Protein AF-A0A659UK33-F1 (afdb_monomer)

Radius of gyration: 17.56 Å; Cα contacts (8 Å, |Δi|>4): 22; chains: 1; bounding box: 28×19×47 Å

pLDDT: mean 92.22, std 5.51, range [58.94, 97.38]

Mean predicted aligned error: 4.73 Å

Solvent-accessible surface area (backbone atoms only — not comparable to full-atom values): 3902 Å² total; per-residue (Å²): 131,86,80,74,51,76,66,56,48,51,56,53,54,75,57,27,50,99,87,65,53,69,78,82,86,88,80,82,69,57,70,67,48,32,58,72,78,30,88,49,70,69,60,29,71,65,61,47,72,65,59,55,45,62,73,51,69,89,114

Secondary structure (DSSP, 8-state):
-PPPPHHHHHHHHHHB-TTS-B-------SHHHHHHH-SSHHHHHH--HHHHHHHHTT-

Structure (mmCIF, N/CA/C/O backbone):
data_AF-A0A659UK33-F1
#
_entry.id   AF-A0A659UK33-F1
#
loop_
_atom_site.group_PDB
_atom_site.id
_atom_site.type_symbol
_atom_site.label_atom_id
_atom_site.label_alt_id
_atom_site.label_comp_id
_atom_site.label_asym_id
_atom_site.label_entity_id
_atom_site.label_seq_id
_atom_site.pdbx_PDB_ins_code
_atom_site.Cartn_x
_atom_site.Cartn_y
_atom_site.Cartn_z
_atom_site.occupancy
_atom_site.B_iso_or_equiv
_atom_site.auth_seq_id
_atom_site.auth_comp_id
_atom_site.auth_asym_id
_atom_site.auth_atom_id
_atom_site.pdbx_PDB_model_num
ATOM 1 N N . MET A 1 1 ? 4.985 4.683 30.035 1.00 58.94 1 MET A N 1
ATOM 2 C CA . MET A 1 1 ? 4.247 4.667 28.755 1.00 58.94 1 MET A CA 1
ATOM 3 C C . MET A 1 1 ? 3.379 5.904 28.697 1.00 58.94 1 MET A C 1
ATOM 5 O O . MET A 1 1 ? 2.592 6.115 29.612 1.00 58.94 1 MET A O 1
ATOM 9 N N . THR A 1 2 ? 3.559 6.738 27.679 1.00 82.50 2 THR A N 1
ATOM 10 C CA . THR A 1 2 ? 2.685 7.891 27.439 1.00 82.50 2 THR A CA 1
ATOM 11 C C . THR A 1 2 ? 1.295 7.380 27.071 1.00 82.50 2 THR A C 1
ATOM 13 O O . THR A 1 2 ? 1.171 6.449 26.277 1.00 82.50 2 THR A O 1
ATOM 16 N N . LYS A 1 3 ? 0.251 7.934 27.689 1.00 92.06 3 LYS A N 1
ATOM 17 C CA . LYS A 1 3 ? -1.132 7.563 27.384 1.00 92.06 3 LYS A CA 1
ATOM 18 C C . LYS A 1 3 ? -1.515 8.216 26.055 1.00 92.06 3 LYS A C 1
ATOM 20 O O . LYS A 1 3 ? -1.326 9.421 25.917 1.00 92.06 3 LYS A O 1
ATOM 25 N N . MET A 1 4 ? -2.039 7.434 25.112 1.00 94.94 4 MET A N 1
ATOM 26 C CA . MET A 1 4 ? -2.598 7.977 23.873 1.00 94.94 4 MET A CA 1
ATOM 27 C C . MET A 1 4 ? -3.705 8.982 24.200 1.00 94.94 4 MET A C 1
ATOM 29 O O . MET A 1 4 ? -4.502 8.781 25.125 1.00 94.94 4 MET A O 1
ATOM 33 N N . THR A 1 5 ? -3.774 10.047 23.417 1.00 96.88 5 THR A N 1
ATOM 34 C CA . THR A 1 5 ? -4.937 10.925 23.352 1.00 96.88 5 THR A CA 1
ATOM 35 C C . THR A 1 5 ? -6.159 10.149 22.864 1.00 96.88 5 THR A C 1
ATOM 37 O O . THR A 1 5 ? -6.065 9.078 22.260 1.00 96.88 5 THR A O 1
ATOM 40 N N . THR A 1 6 ? -7.344 10.722 23.069 1.00 97.00 6 THR A N 1
ATOM 41 C CA . THR A 1 6 ? -8.587 10.153 22.536 1.00 97.00 6 THR A CA 1
ATOM 42 C C . THR A 1 6 ? -8.548 10.001 21.011 1.00 97.00 6 THR A C 1
ATOM 44 O O . THR A 1 6 ? -9.113 9.047 20.484 1.00 97.00 6 THR A O 1
ATOM 47 N N . ALA A 1 7 ? -7.893 10.924 20.297 1.00 97.38 7 ALA A N 1
ATOM 48 C CA . ALA A 1 7 ? -7.785 10.875 18.840 1.00 97.38 7 ALA A CA 1
ATOM 49 C C . ALA A 1 7 ? -6.875 9.728 18.379 1.00 97.38 7 ALA A C 1
ATOM 51 O O . ALA A 1 7 ? -7.277 8.935 17.531 1.00 97.38 7 ALA A O 1
ATOM 52 N N . GLU A 1 8 ? -5.698 9.594 18.993 1.00 96.31 8 GLU A N 1
ATOM 53 C CA . GLU A 1 8 ? -4.752 8.512 18.697 1.00 96.31 8 GLU A CA 1
ATOM 54 C C . GLU A 1 8 ? -5.357 7.139 18.996 1.00 96.31 8 GLU A C 1
ATOM 56 O O . GLU A 1 8 ? -5.269 6.242 18.161 1.00 96.31 8 GLU A O 1
ATOM 61 N N . LEU A 1 9 ? -6.043 6.985 20.137 1.00 94.06 9 LEU A N 1
ATOM 62 C CA . LEU A 1 9 ? -6.677 5.715 20.496 1.00 94.06 9 LEU A CA 1
ATOM 63 C C . LEU A 1 9 ? -7.776 5.321 19.499 1.00 94.06 9 LEU A C 1
ATOM 65 O O . LEU A 1 9 ? -7.868 4.155 19.124 1.00 94.06 9 LEU A O 1
ATOM 69 N N . ARG A 1 10 ? -8.587 6.282 19.038 1.00 95.00 10 ARG A N 1
ATOM 70 C CA . ARG A 1 10 ? -9.619 6.026 18.021 1.00 95.00 10 ARG A CA 1
ATOM 71 C C . ARG A 1 10 ? -9.010 5.648 16.675 1.00 95.00 10 ARG A C 1
ATOM 73 O O . ARG A 1 10 ? -9.492 4.708 16.057 1.00 95.00 10 ARG A O 1
ATOM 80 N N . GLY A 1 11 ? -7.958 6.344 16.242 1.00 94.62 11 GLY A N 1
ATOM 81 C CA . GLY A 1 11 ? -7.243 6.003 15.010 1.00 94.62 11 GLY A CA 1
ATOM 82 C C . GLY A 1 11 ? -6.636 4.602 15.080 1.00 94.62 11 GLY A C 1
ATOM 83 O O . GLY A 1 11 ? -6.816 3.803 14.169 1.00 94.62 11 GLY A O 1
ATOM 84 N N . TYR A 1 12 ? -6.010 4.260 16.208 1.00 93.44 12 TYR A N 1
ATOM 85 C CA . TYR A 1 12 ? -5.474 2.921 16.439 1.00 93.44 12 TYR A CA 1
ATOM 86 C C . TYR A 1 12 ? -6.568 1.841 16.389 1.00 93.44 12 TYR A C 1
ATOM 88 O O . TYR A 1 12 ? -6.395 0.801 15.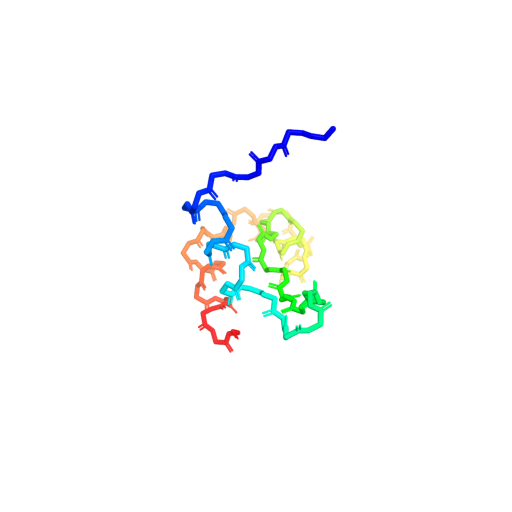764 1.00 93.44 12 TYR A O 1
ATOM 96 N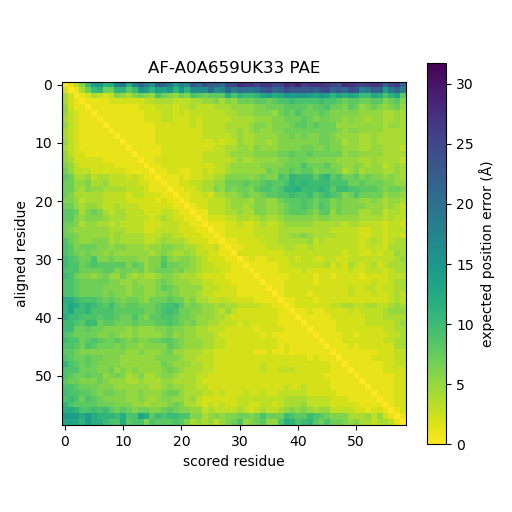 N . GLN A 1 13 ? -7.735 2.103 16.980 1.00 93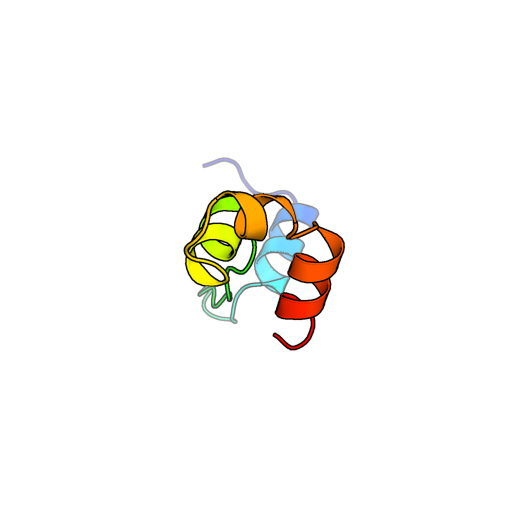.81 13 GLN A N 1
ATOM 97 C CA . GLN A 1 13 ? -8.876 1.181 16.949 1.00 93.81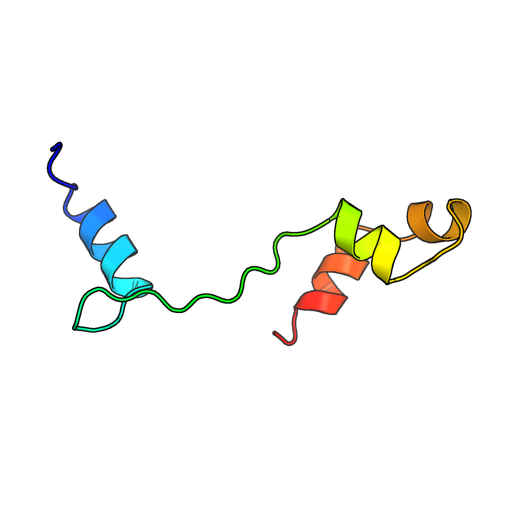 13 GLN A CA 1
ATOM 98 C C . GLN A 1 13 ? -9.500 1.005 15.557 1.00 93.81 13 GLN A C 1
ATOM 100 O O . GLN A 1 13 ? -10.134 -0.016 15.323 1.00 93.81 13 GLN A O 1
ATOM 105 N N . GLN A 1 14 ? -9.339 1.959 14.632 1.00 94.38 14 GLN A N 1
ATOM 106 C CA . GLN A 1 14 ? -9.849 1.820 13.260 1.00 94.38 14 GLN A CA 1
ATOM 107 C C . GLN A 1 14 ? -9.083 0.775 12.442 1.00 94.38 14 GLN A C 1
ATOM 109 O O . GLN A 1 14 ? -9.643 0.215 11.505 1.00 94.38 14 GLN A O 1
ATOM 114 N N . ILE A 1 15 ? -7.821 0.522 12.792 1.00 94.19 15 ILE A N 1
ATOM 115 C CA . ILE A 1 15 ? -6.930 -0.393 12.065 1.00 94.19 15 ILE A CA 1
ATOM 116 C C . ILE A 1 15 ? -6.678 -1.711 12.814 1.00 94.19 15 ILE A C 1
ATOM 118 O O . ILE A 1 15 ? -5.995 -2.592 12.296 1.00 94.19 15 ILE A O 1
ATOM 122 N N . CYS A 1 16 ? -7.232 -1.860 14.019 1.00 95.31 16 CYS A N 1
ATOM 123 C CA . CYS A 1 16 ? -7.077 -3.046 14.856 1.00 95.31 16 CYS A CA 1
ATOM 124 C C . CYS A 1 16 ? -8.409 -3.781 15.068 1.00 95.31 16 CYS A C 1
ATOM 126 O O . CYS A 1 16 ? -9.480 -3.179 15.150 1.00 95.31 16 CYS A O 1
ATOM 128 N N . GLY A 1 17 ? -8.328 -5.102 15.222 1.00 91.50 17 GLY A N 1
ATOM 129 C CA . GLY A 1 17 ? -9.419 -5.948 15.687 1.00 91.50 17 GLY A CA 1
ATOM 130 C C . GLY A 1 17 ? -9.769 -5.701 17.158 1.00 91.50 17 GLY A C 1
ATOM 131 O O . GLY A 1 17 ? -9.101 -4.963 17.883 1.00 91.50 17 GLY A O 1
ATOM 132 N N . LYS A 1 18 ? -10.841 -6.351 17.628 1.00 89.94 18 LYS A N 1
ATOM 133 C CA . LYS A 1 18 ? -11.349 -6.204 19.010 1.00 89.94 18 LYS A CA 1
ATOM 134 C C . LYS A 1 18 ? -10.353 -6.656 20.083 1.00 89.94 18 LYS A C 1
ATOM 136 O O . LYS A 1 18 ? -10.457 -6.228 21.228 1.00 89.94 18 LYS A O 1
ATOM 141 N N . ASP A 1 19 ? -9.427 -7.528 19.715 1.00 92.12 19 ASP A N 1
ATOM 142 C CA . ASP A 1 19 ? -8.332 -8.042 20.537 1.00 92.12 19 ASP A CA 1
ATOM 143 C C . ASP A 1 19 ? -7.079 -7.148 20.500 1.00 92.12 19 ASP A C 1
ATO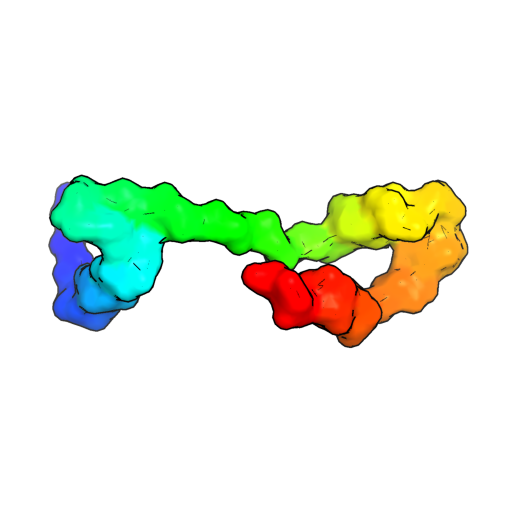M 145 O O . ASP A 1 19 ? -6.100 -7.430 21.187 1.00 92.12 19 ASP A O 1
ATOM 149 N N . GLY A 1 20 ? -7.105 -6.062 19.722 1.00 89.62 20 GLY A N 1
ATOM 150 C CA . GLY A 1 20 ? -5.965 -5.174 19.517 1.00 89.62 20 GLY A CA 1
ATOM 151 C C . GLY A 1 20 ? -4.966 -5.671 18.470 1.00 89.62 20 GLY A C 1
ATOM 152 O O . GLY A 1 20 ? -3.948 -5.009 18.270 1.00 89.62 20 GLY A O 1
ATOM 153 N N . ALA A 1 21 ? -5.232 -6.790 17.787 1.00 93.88 21 ALA A N 1
ATOM 154 C CA . ALA A 1 21 ? -4.387 -7.260 16.695 1.00 93.88 21 ALA A CA 1
ATOM 155 C C . ALA A 1 21 ? -4.598 -6.409 15.432 1.00 93.88 21 ALA A C 1
ATOM 157 O O . ALA A 1 21 ? -5.724 -6.054 15.089 1.00 93.88 21 ALA A O 1
ATOM 158 N N . MET A 1 22 ? -3.516 -6.105 14.718 1.00 94.94 22 MET A N 1
ATOM 159 C CA . MET A 1 22 ? -3.547 -5.360 13.458 1.00 94.94 22 MET A CA 1
ATOM 160 C C . MET A 1 22 ? -3.274 -6.308 12.291 1.00 94.94 22 MET A C 1
ATOM 162 O O . MET A 1 22 ? -2.273 -7.023 12.302 1.00 94.94 22 MET A O 1
A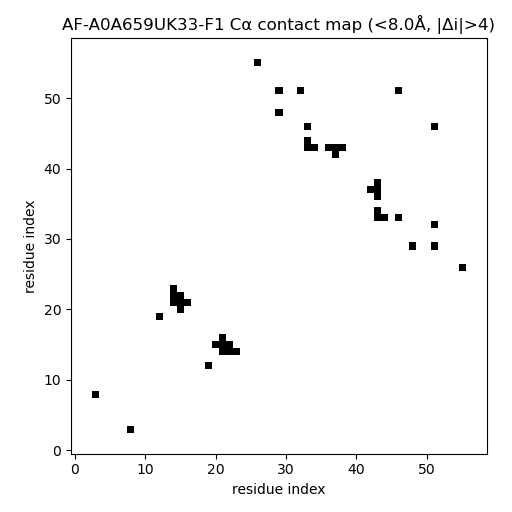TOM 166 N N . VAL A 1 23 ? -4.128 -6.273 11.268 1.00 90.00 23 VAL A N 1
ATOM 167 C CA . VAL A 1 23 ? -3.859 -6.892 9.964 1.00 90.00 23 VAL A CA 1
ATOM 168 C C . VAL A 1 23 ? -3.918 -5.787 8.920 1.00 90.00 23 VAL A C 1
ATOM 170 O O . VAL A 1 23 ? -4.964 -5.176 8.724 1.00 90.00 23 VAL A O 1
ATOM 173 N N . ALA A 1 24 ? -2.787 -5.517 8.274 1.00 90.00 24 ALA A N 1
ATOM 174 C CA . ALA A 1 24 ? -2.656 -4.483 7.256 1.00 90.00 24 ALA A CA 1
ATOM 175 C C . ALA A 1 24 ? -1.843 -5.014 6.072 1.00 90.00 24 ALA A C 1
ATOM 177 O O . ALA A 1 24 ? -0.897 -5.783 6.254 1.00 90.00 24 ALA A O 1
ATOM 178 N N . ILE A 1 25 ? -2.201 -4.578 4.866 1.00 90.12 25 ILE A N 1
ATOM 179 C CA . ILE A 1 25 ? -1.435 -4.846 3.649 1.00 90.12 25 ILE A CA 1
ATOM 180 C C . ILE A 1 25 ? -0.549 -3.624 3.387 1.00 90.12 25 ILE A C 1
ATOM 182 O O . ILE A 1 25 ? -1.041 -2.516 3.184 1.00 90.12 25 ILE A O 1
ATOM 186 N N . ALA A 1 26 ? 0.770 -3.812 3.432 1.00 90.75 26 ALA A N 1
ATOM 187 C CA . ALA A 1 26 ? 1.732 -2.736 3.208 1.00 90.75 26 ALA A CA 1
ATOM 188 C C . ALA A 1 26 ? 2.095 -2.636 1.719 1.00 90.75 26 ALA A C 1
ATOM 190 O O . ALA A 1 26 ? 2.873 -3.446 1.211 1.00 90.75 26 ALA A O 1
ATOM 191 N N . CYS A 1 27 ? 1.560 -1.619 1.040 1.00 89.56 27 CYS A N 1
ATOM 192 C CA . CYS A 1 27 ? 1.776 -1.359 -0.391 1.00 89.56 27 CYS A CA 1
ATOM 193 C C . CYS A 1 27 ? 2.456 -0.005 -0.660 1.00 89.56 27 CYS A C 1
ATOM 195 O O . CYS A 1 27 ? 2.241 0.628 -1.692 1.00 89.56 27 CYS A O 1
ATOM 197 N N . ASP A 1 28 ? 3.291 0.491 0.247 1.00 90.88 28 ASP A N 1
ATOM 198 C CA . ASP A 1 28 ? 3.945 1.803 0.142 1.00 90.88 28 ASP A CA 1
ATOM 199 C C . ASP A 1 28 ? 5.273 1.779 -0.648 1.00 90.88 28 ASP A C 1
ATOM 201 O O . ASP A 1 28 ? 5.904 2.819 -0.870 1.00 90.88 28 ASP A O 1
ATOM 205 N N . GLN A 1 29 ? 5.692 0.612 -1.151 1.00 90.00 29 GLN A N 1
ATOM 206 C CA . GLN A 1 29 ? 6.984 0.449 -1.816 1.00 90.00 29 GLN A CA 1
ATOM 207 C C . GLN A 1 29 ? 7.016 1.189 -3.157 1.00 90.00 29 GLN A C 1
ATOM 209 O O . GLN A 1 29 ? 6.115 1.066 -3.986 1.00 90.00 29 GLN A O 1
ATOM 214 N N . ARG A 1 30 ? 8.088 1.946 -3.404 1.00 90.94 30 ARG A N 1
ATOM 215 C CA . ARG A 1 30 ? 8.298 2.657 -4.679 1.00 90.94 30 ARG A CA 1
ATOM 216 C C . ARG A 1 30 ? 9.452 2.060 -5.468 1.00 90.94 30 ARG A C 1
ATOM 218 O O . ARG A 1 30 ? 9.227 1.431 -6.492 1.00 90.94 30 ARG A O 1
ATOM 225 N N . GLY A 1 31 ? 10.682 2.222 -4.977 1.00 91.06 31 GLY A N 1
ATOM 226 C CA . GLY A 1 31 ? 11.880 1.696 -5.645 1.00 91.06 31 GLY A CA 1
ATOM 227 C C . GLY A 1 31 ? 11.807 0.186 -5.871 1.00 91.06 31 GLY A C 1
ATOM 228 O O . GLY A 1 31 ? 11.978 -0.264 -6.995 1.00 91.06 31 GLY A O 1
ATOM 229 N N . GLY A 1 32 ? 11.431 -0.573 -4.834 1.00 91.50 32 GLY A N 1
ATOM 230 C CA . GLY A 1 32 ? 11.278 -2.028 -4.935 1.00 91.50 32 GLY A CA 1
ATOM 231 C C . GLY A 1 32 ? 10.259 -2.464 -5.993 1.00 91.50 32 GLY A C 1
ATOM 232 O O . GLY A 1 32 ? 10.527 -3.394 -6.743 1.00 91.50 32 GLY A O 1
ATOM 233 N N . MET A 1 33 ? 9.138 -1.744 -6.121 1.00 91.69 33 MET A N 1
ATOM 234 C CA . MET A 1 33 ? 8.147 -2.012 -7.169 1.00 91.69 33 MET A CA 1
ATOM 235 C C . MET A 1 33 ? 8.708 -1.754 -8.566 1.00 91.69 33 MET A C 1
ATOM 237 O O . MET A 1 33 ? 8.478 -2.555 -9.462 1.00 91.69 33 MET A O 1
ATOM 241 N N . ARG A 1 34 ? 9.488 -0.681 -8.763 1.00 94.19 34 ARG A N 1
ATOM 242 C CA . ARG A 1 34 ? 10.115 -0.411 -10.068 1.00 94.19 34 ARG A CA 1
ATOM 243 C C . ARG A 1 34 ? 11.041 -1.549 -10.488 1.00 94.19 34 ARG A C 1
ATOM 245 O O . ARG A 1 34 ? 10.935 -2.022 -11.611 1.00 94.19 34 ARG A O 1
ATOM 252 N N . THR A 1 35 ? 11.882 -2.026 -9.572 1.00 94.31 35 THR A N 1
ATOM 253 C CA . THR A 1 35 ? 12.795 -3.149 -9.832 1.00 94.31 35 THR A CA 1
ATOM 254 C C . THR A 1 35 ? 12.067 -4.470 -10.092 1.00 94.31 35 THR A C 1
ATOM 256 O O . THR A 1 35 ? 12.570 -5.304 -10.838 1.00 94.31 35 THR A O 1
ATOM 259 N N . LEU A 1 36 ? 10.884 -4.668 -9.504 1.00 92.44 36 LEU A N 1
ATOM 260 C 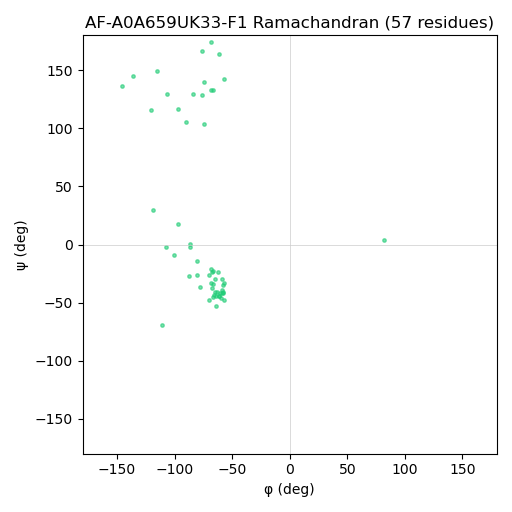CA . LEU A 1 36 ? 10.069 -5.865 -9.726 1.00 92.44 36 LEU A CA 1
ATOM 261 C C . LEU A 1 36 ? 9.315 -5.825 -11.063 1.00 92.44 36 LEU A C 1
ATOM 263 O O . LEU A 1 36 ? 9.168 -6.856 -11.712 1.00 92.44 36 LEU A O 1
ATOM 267 N N . LEU A 1 37 ? 8.848 -4.644 -11.473 1.00 91.94 37 LEU A N 1
ATOM 268 C CA . LEU A 1 37 ? 8.061 -4.452 -12.694 1.00 91.94 37 LEU A CA 1
ATOM 269 C C . LEU A 1 37 ? 8.916 -4.388 -13.969 1.00 91.94 37 LEU A C 1
ATOM 271 O O . LEU A 1 37 ? 8.412 -4.701 -15.044 1.00 91.94 37 LEU A O 1
ATOM 275 N N . ALA A 1 38 ? 10.187 -3.986 -13.872 1.00 96.00 38 ALA A N 1
ATOM 276 C CA . ALA A 1 38 ? 11.096 -3.922 -15.013 1.00 96.00 38 ALA A CA 1
ATOM 277 C C . ALA A 1 38 ? 12.538 -4.261 -14.613 1.00 96.00 38 ALA A C 1
ATOM 279 O O . ALA A 1 38 ? 13.055 -3.767 -13.611 1.00 96.00 38 ALA A O 1
ATOM 280 N N . SER A 1 39 ? 13.220 -5.071 -15.424 1.00 94.62 39 SER A N 1
ATOM 281 C CA . SER A 1 39 ? 14.619 -5.454 -15.182 1.00 94.62 39 SER A CA 1
ATOM 282 C C . SER A 1 39 ? 15.631 -4.468 -15.774 1.00 94.62 39 SER A C 1
ATOM 284 O O . SER A 1 39 ? 16.734 -4.352 -15.245 1.00 94.62 39 SER A O 1
ATOM 286 N N . ASP A 1 40 ? 15.268 -3.750 -16.841 1.00 96.62 40 ASP A N 1
ATOM 287 C CA . ASP A 1 40 ? 16.131 -2.753 -17.481 1.00 96.62 40 ASP A CA 1
ATOM 288 C C . ASP A 1 40 ? 16.045 -1.389 -16.765 1.00 96.62 40 ASP A C 1
ATOM 290 O O . ASP A 1 40 ? 14.938 -0.881 -16.557 1.00 96.62 40 ASP A O 1
ATOM 294 N N . PRO A 1 41 ? 17.175 -0.753 -16.392 1.00 94.50 41 PRO A N 1
ATOM 295 C CA . PRO A 1 41 ? 17.166 0.549 -15.729 1.00 94.50 41 PRO A CA 1
ATOM 296 C C . PRO A 1 41 ? 16.460 1.666 -16.505 1.00 94.50 41 PRO A C 1
ATOM 298 O O . PRO A 1 41 ? 15.865 2.549 -15.879 1.00 94.50 41 PRO A O 1
ATOM 301 N N . VAL A 1 42 ? 16.508 1.651 -17.842 1.00 96.06 42 VAL A N 1
ATOM 302 C CA . VAL A 1 42 ? 15.819 2.669 -18.653 1.00 96.06 42 VAL A CA 1
ATOM 303 C C . VAL A 1 42 ? 14.310 2.516 -18.500 1.00 96.06 42 VAL A C 1
ATOM 305 O O . VAL A 1 42 ? 13.620 3.502 -18.243 1.00 96.06 42 VAL A O 1
ATOM 308 N N . ASP A 1 43 ? 13.798 1.290 -18.566 1.00 95.50 43 ASP A N 1
ATOM 309 C CA . ASP A 1 43 ? 12.376 1.018 -18.364 1.00 95.50 43 ASP A CA 1
ATOM 310 C C . ASP A 1 43 ? 11.926 1.284 -16.923 1.00 95.50 43 ASP A C 1
ATOM 312 O O . ASP A 1 43 ? 10.864 1.874 -16.717 1.00 95.50 43 ASP A O 1
ATOM 316 N N . GLN A 1 44 ? 12.753 0.977 -15.916 1.00 95.44 44 GLN A N 1
ATOM 317 C CA . GLN A 1 44 ? 12.467 1.351 -14.523 1.00 95.44 44 GLN A CA 1
ATOM 318 C C . GLN A 1 44 ? 12.293 2.866 -14.356 1.00 95.44 44 GLN A C 1
ATOM 320 O O . GLN A 1 44 ? 11.394 3.312 -13.637 1.00 95.44 44 GLN A O 1
ATOM 325 N N . ALA A 1 45 ? 13.133 3.664 -15.023 1.00 94.50 45 ALA A N 1
ATOM 326 C CA . ALA A 1 45 ? 13.069 5.123 -14.968 1.00 94.50 45 ALA A CA 1
ATOM 327 C C . ALA A 1 45 ? 11.797 5.693 -15.620 1.00 94.50 45 ALA A C 1
ATOM 329 O O . ALA A 1 45 ? 11.372 6.796 -15.275 1.00 94.50 45 ALA A O 1
ATOM 330 N N . ARG A 1 46 ? 11.16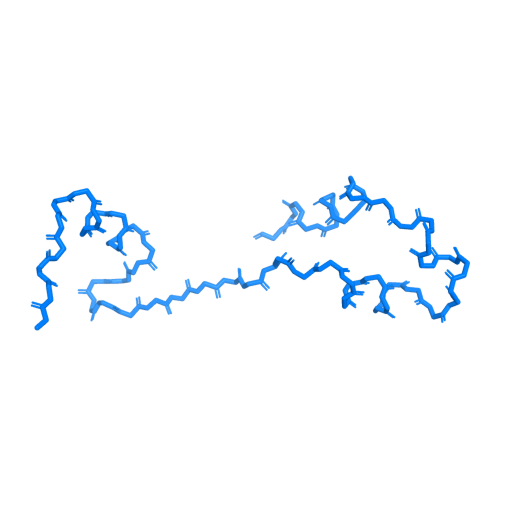1 4.938 -16.526 1.00 96.56 46 ARG A N 1
ATOM 331 C CA . ARG A 1 46 ? 9.893 5.316 -17.171 1.00 96.56 46 ARG A CA 1
ATOM 332 C C . ARG A 1 46 ? 8.672 5.048 -16.290 1.00 96.56 46 ARG A C 1
ATOM 334 O O . ARG A 1 46 ? 7.604 5.579 -16.581 1.00 96.56 46 ARG A O 1
ATOM 341 N N . ILE A 1 47 ? 8.814 4.273 -15.211 1.00 96.19 47 ILE A N 1
ATOM 342 C CA . ILE A 1 47 ? 7.721 3.972 -14.280 1.00 96.19 47 ILE A CA 1
ATOM 343 C C . ILE A 1 47 ? 7.431 5.194 -13.395 1.00 96.19 47 ILE A C 1
ATOM 345 O O . ILE A 1 47 ? 8.148 5.497 -12.425 1.00 96.19 47 ILE A O 1
ATOM 349 N N . THR A 1 48 ? 6.339 5.887 -13.713 1.00 95.50 48 THR A N 1
ATOM 350 C CA . THR A 1 48 ? 5.883 7.080 -12.992 1.00 95.50 48 THR A CA 1
ATOM 351 C C . THR A 1 48 ? 5.221 6.724 -11.658 1.00 95.50 48 THR A C 1
ATOM 353 O O . THR A 1 48 ? 4.921 5.565 -11.370 1.00 95.50 48 THR A O 1
ATOM 356 N N . ASN A 1 49 ? 5.011 7.725 -10.800 1.00 93.62 49 ASN A N 1
ATOM 357 C CA . ASN A 1 49 ? 4.272 7.508 -9.555 1.00 93.62 49 ASN A CA 1
ATOM 358 C C . ASN A 1 49 ? 2.791 7.210 -9.813 1.00 93.62 49 ASN A C 1
ATOM 360 O O . ASN A 1 49 ? 2.235 6.399 -9.084 1.00 93.62 49 ASN A O 1
ATOM 364 N N . ASP A 1 50 ? 2.198 7.800 -10.851 1.00 95.56 50 ASP A N 1
ATOM 365 C CA . ASP A 1 50 ? 0.803 7.543 -11.224 1.00 95.56 50 ASP A CA 1
ATOM 366 C C . ASP A 1 50 ? 0.631 6.085 -11.655 1.00 95.56 50 ASP A C 1
ATOM 368 O O . ASP A 1 50 ? -0.229 5.395 -11.127 1.00 95.56 50 ASP A 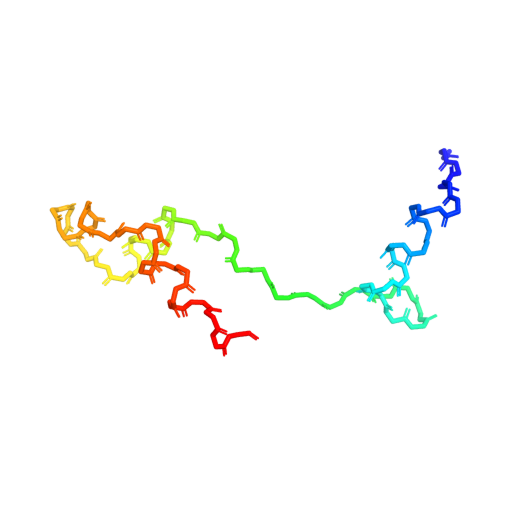O 1
ATOM 372 N N . MET A 1 51 ? 1.554 5.554 -12.471 1.00 94.69 51 MET A N 1
ATOM 373 C CA . MET A 1 51 ? 1.564 4.131 -12.836 1.00 94.69 51 MET A CA 1
ATOM 374 C C . MET A 1 51 ? 1.670 3.215 -11.611 1.00 94.69 51 MET A C 1
ATOM 376 O O . MET A 1 51 ? 0.993 2.191 -11.535 1.00 94.69 51 MET A O 1
ATOM 380 N N . LEU A 1 52 ? 2.522 3.567 -10.639 1.00 93.62 52 LEU A N 1
ATOM 381 C CA . LEU A 1 52 ? 2.619 2.816 -9.384 1.00 93.62 52 LEU A CA 1
ATOM 382 C C . LEU A 1 52 ? 1.345 2.933 -8.541 1.00 93.62 52 LEU A C 1
ATOM 384 O O . LEU A 1 52 ? 1.022 1.982 -7.836 1.00 93.62 52 LEU A O 1
ATOM 388 N N . GLY A 1 53 ? 0.664 4.080 -8.580 1.00 92.56 53 GLY A N 1
ATOM 389 C CA . GLY A 1 53 ? -0.627 4.299 -7.935 1.00 92.56 53 GLY A CA 1
ATOM 390 C C . GLY A 1 53 ? -1.703 3.412 -8.549 1.00 92.56 53 GLY A C 1
ATOM 391 O O . GLY A 1 53 ? -2.304 2.620 -7.829 1.00 92.56 53 GLY A O 1
ATOM 392 N N . ASP A 1 54 ? -1.852 3.458 -9.872 1.00 92.94 54 ASP A N 1
ATOM 393 C CA . ASP A 1 54 ? -2.808 2.642 -10.630 1.00 92.94 54 ASP A CA 1
ATOM 394 C C . ASP A 1 54 ? -2.575 1.143 -10.402 1.00 92.94 54 ASP A C 1
ATOM 396 O O . ASP A 1 54 ? -3.516 0.396 -10.153 1.00 92.94 54 ASP A O 1
ATOM 400 N N . THR A 1 55 ? -1.310 0.704 -10.385 1.00 90.44 55 THR A N 1
ATOM 401 C CA . THR A 1 55 ? -0.937 -0.699 -10.109 1.00 90.44 55 THR A CA 1
ATOM 402 C C . THR A 1 55 ? -1.420 -1.177 -8.734 1.00 90.44 55 THR A C 1
ATOM 404 O O . THR A 1 55 ? -1.652 -2.366 -8.538 1.00 90.44 55 THR A O 1
ATOM 407 N N . LYS A 1 56 ? -1.537 -0.268 -7.763 1.00 90.56 56 LYS A N 1
ATOM 408 C CA . LYS A 1 56 ? -1.906 -0.579 -6.374 1.00 90.56 56 LYS A CA 1
ATOM 409 C C . LYS A 1 56 ? -3.367 -0.287 -6.059 1.00 90.56 56 LYS A C 1
ATOM 411 O O . LYS A 1 56 ? -3.804 -0.614 -4.966 1.00 90.56 56 LYS A O 1
ATOM 416 N N . ALA A 1 57 ? -4.087 0.366 -6.966 1.00 89.94 57 ALA A N 1
ATOM 417 C CA . ALA A 1 57 ? -5.425 0.877 -6.701 1.00 89.94 57 ALA A CA 1
ATOM 418 C C . ALA A 1 57 ? -6.476 -0.231 -6.510 1.00 89.94 57 ALA A C 1
ATOM 420 O O . ALA A 1 57 ? -7.516 0.032 -5.916 1.00 89.94 57 ALA A O 1
ATOM 421 N N . ASP A 1 58 ? -6.203 -1.442 -7.004 1.00 82.44 58 ASP A N 1
ATOM 422 C CA . ASP A 1 58 ? -7.085 -2.617 -6.911 1.00 82.44 58 ASP A CA 1
ATOM 423 C C . ASP A 1 58 ? -6.729 -3.556 -5.736 1.00 82.44 58 ASP A C 1
ATOM 425 O O . ASP A 1 58 ? -7.098 -4.730 -5.724 1.00 82.44 58 ASP A O 1
ATOM 429 N N . ILE A 1 59 ? -5.957 -3.058 -4.763 1.00 80.75 59 ILE A N 1
ATOM 430 C CA . ILE A 1 59 ? -5.604 -3.747 -3.509 1.00 80.75 59 ILE A CA 1
ATOM 431 C C . ILE A 1 59 ? -6.379 -3.104 -2.361 1.00 80.75 59 ILE A C 1
ATOM 433 O O . ILE A 1 59 ? -6.976 -3.864 -1.564 1.00 80.75 59 ILE A O 1
#

Sequence (59 aa):
MTKMTTAELRGYQQICGKDGAMVAIACDQRGGMRTLLASDPVDQARITNDMLGDTKADI

Foldseek 3Di:
DDDDDPVRVVVQVVQADPVSHGDDDDLPDQLVVLVVVDVDPVSSVVCDVVNSCVVPVVD